Protein AF-A0A2P4Y915-F1 (afdb_monomer)

Radius of gyration: 13.21 Å; Cα contacts (8 Å, |Δi|>4): 56; chains: 1; bounding box: 43×18×30 Å

Solvent-accessible surface area (backbone atoms only — not comparable to full-atom values): 4108 Å² total; per-residue (Å²): 132,86,80,78,54,73,70,70,54,62,58,49,53,41,53,52,50,53,55,52,47,58,62,65,48,75,82,49,94,67,81,58,77,44,77,40,56,45,89,58,36,44,59,67,46,45,54,53,36,45,75,71,70,32,52,69,49,56,49,69,54,90,88,57,84,112

pLDDT: mean 78.03, std 15.41, range [40.34, 93.88]

Mean predicted aligned error: 8.35 Å

Secondary structure (DSSP, 8-state):
-----HHHHHHHHHHHHHHHHHHHHTT-SS--EEEE-TTT--HHHHHHHHHTT-EEEEPPPTT---

Organism: NCBI:txid4796

Foldseek 3Di:
DDPDDVVVVLVVLLVVVVVVCVVVCPPPPDQDEAEDEQSNDDPVSQVVCVVVVHHYDYDHDPPDPD

Structure (mmCIF, N/CA/C/O backbone):
data_AF-A0A2P4Y915-F1
#
_entry.id   AF-A0A2P4Y915-F1
#
loop_
_atom_site.group_PDB
_atom_site.id
_atom_site.type_symbol
_atom_site.label_atom_id
_atom_site.label_alt_id
_atom_site.label_comp_id
_atom_site.label_asym_id
_atom_site.label_entity_id
_atom_site.label_seq_id
_atom_site.pdbx_PDB_ins_code
_atom_site.Cartn_x
_atom_site.Cartn_y
_atom_site.Cartn_z
_atom_site.occupancy
_atom_site.B_iso_or_equiv
_atom_site.auth_seq_id
_atom_site.auth_comp_id
_atom_site.auth_asym_id
_atom_site.auth_atom_id
_atom_site.pdbx_PDB_model_num
ATOM 1 N N . MET A 1 1 ? 32.777 8.455 -5.270 1.00 40.34 1 MET A N 1
ATOM 2 C CA . MET A 1 1 ? 31.334 8.393 -4.930 1.00 40.34 1 MET A CA 1
ATOM 3 C C . MET A 1 1 ? 30.786 7.044 -5.390 1.00 40.34 1 MET A C 1
ATOM 5 O O . MET A 1 1 ? 30.841 6.770 -6.581 1.00 40.34 1 MET A O 1
ATOM 9 N N . LYS A 1 2 ? 30.337 6.163 -4.480 1.00 44.88 2 LYS A N 1
ATOM 10 C CA . LYS A 1 2 ? 29.713 4.877 -4.860 1.00 44.88 2 LYS A CA 1
ATOM 11 C C . LYS A 1 2 ? 28.367 5.157 -5.548 1.00 44.88 2 LYS A C 1
ATOM 13 O O . LYS A 1 2 ? 27.498 5.771 -4.933 1.00 44.88 2 LYS A O 1
ATOM 18 N N . LYS A 1 3 ? 28.193 4.722 -6.803 1.00 42.97 3 LYS A N 1
ATOM 19 C CA . LYS A 1 3 ? 26.889 4.712 -7.491 1.00 42.97 3 LYS A CA 1
ATOM 20 C C . LYS A 1 3 ? 25.975 3.731 -6.748 1.00 42.97 3 LYS A C 1
ATOM 22 O O . LYS A 1 3 ? 26.247 2.534 -6.758 1.00 42.97 3 LYS A O 1
ATOM 27 N N . LYS A 1 4 ? 24.935 4.236 -6.077 1.00 42.91 4 LYS A N 1
ATOM 28 C CA . LYS A 1 4 ? 23.852 3.393 -5.547 1.00 42.91 4 LYS A CA 1
ATOM 29 C C . LYS A 1 4 ? 23.126 2.767 -6.729 1.00 42.91 4 LYS A C 1
ATOM 31 O O . LYS A 1 4 ? 22.785 3.468 -7.682 1.00 42.91 4 LYS A O 1
ATOM 36 N N . SER A 1 5 ? 22.960 1.454 -6.682 1.00 46.25 5 SER A N 1
ATOM 37 C CA . SER A 1 5 ? 22.250 0.71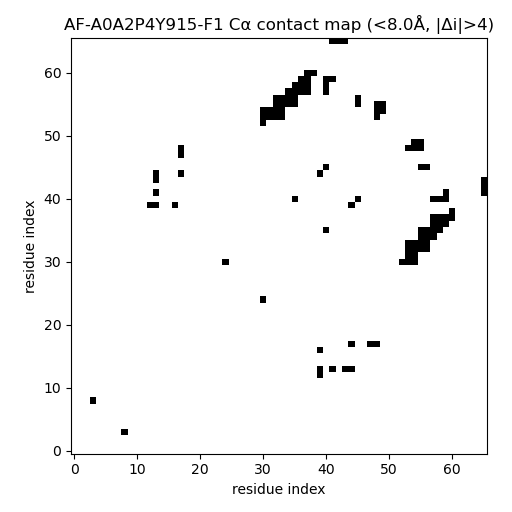9 -7.719 1.00 46.25 5 SER A CA 1
ATOM 38 C C . SER A 1 5 ? 20.766 1.097 -7.677 1.00 46.25 5 SER A C 1
ATOM 40 O O . SER A 1 5 ? 20.236 1.420 -6.615 1.00 46.25 5 SER A O 1
ATOM 42 N N . SER A 1 6 ? 20.076 1.069 -8.819 1.00 50.34 6 SER A N 1
ATOM 43 C CA . SER A 1 6 ? 18.627 1.316 -8.881 1.00 50.34 6 SER A CA 1
ATOM 44 C C . SER A 1 6 ? 17.840 0.391 -7.942 1.00 50.34 6 SER A C 1
ATOM 46 O O . SER A 1 6 ? 16.816 0.806 -7.406 1.00 50.34 6 SER A O 1
ATOM 48 N N . ALA A 1 7 ? 18.360 -0.812 -7.676 1.00 48.62 7 ALA A N 1
ATOM 49 C CA . ALA A 1 7 ? 17.811 -1.778 -6.729 1.00 48.62 7 ALA A CA 1
ATOM 50 C C . ALA A 1 7 ? 17.767 -1.261 -5.279 1.00 48.62 7 ALA A C 1
ATOM 52 O O . ALA A 1 7 ? 16.769 -1.468 -4.590 1.00 48.62 7 ALA A O 1
ATOM 53 N N . ASP A 1 8 ? 18.782 -0.510 -4.837 1.00 48.56 8 ASP A N 1
ATOM 54 C CA . ASP A 1 8 ? 18.813 0.080 -3.490 1.00 48.56 8 ASP A CA 1
ATOM 55 C C . ASP A 1 8 ? 17.726 1.151 -3.301 1.00 48.56 8 ASP A C 1
ATOM 57 O O . ASP A 1 8 ? 17.256 1.399 -2.188 1.00 48.56 8 ASP A O 1
ATOM 61 N N . THR A 1 9 ? 17.303 1.798 -4.389 1.00 52.41 9 THR A N 1
ATOM 62 C CA . THR A 1 9 ? 16.243 2.813 -4.391 1.00 52.41 9 THR A CA 1
ATOM 63 C C . THR A 1 9 ? 14.844 2.200 -4.413 1.00 52.41 9 THR A C 1
ATOM 65 O O . THR A 1 9 ? 13.925 2.775 -3.826 1.00 52.41 9 THR A O 1
ATOM 68 N N . LEU A 1 10 ? 14.678 1.023 -5.028 1.00 52.59 10 LEU A N 1
ATOM 69 C CA . LEU A 1 10 ? 13.381 0.347 -5.171 1.00 52.59 10 LEU A CA 1
ATOM 70 C C . LEU A 1 10 ? 12.752 -0.031 -3.819 1.00 52.59 10 LEU A C 1
ATOM 72 O O . LEU A 1 10 ? 11.532 0.033 -3.682 1.00 52.59 10 LEU A O 1
ATOM 76 N N . GLY A 1 11 ? 13.559 -0.365 -2.805 1.00 59.44 11 GLY A N 1
ATOM 77 C CA . GLY A 1 11 ? 13.068 -0.708 -1.461 1.00 59.44 11 GLY A CA 1
ATOM 78 C C . GLY A 1 11 ? 12.750 0.497 -0.562 1.00 59.44 11 GLY A C 1
ATOM 79 O O . GLY A 1 11 ? 11.975 0.382 0.392 1.00 59.44 11 GLY A O 1
ATOM 80 N N . MET A 1 12 ? 13.320 1.673 -0.850 1.00 62.38 12 MET A N 1
ATOM 81 C CA . MET A 1 12 ? 13.116 2.870 -0.021 1.00 62.38 12 MET A CA 1
ATOM 82 C C . MET A 1 12 ? 11.706 3.452 -0.168 1.00 62.38 12 MET A C 1
ATOM 84 O O . MET A 1 12 ? 11.142 3.925 0.823 1.00 62.38 12 MET A O 1
ATOM 88 N N . GLY A 1 13 ? 11.121 3.374 -1.369 1.00 69.38 13 GLY A N 1
ATOM 89 C CA . GLY A 1 13 ? 9.759 3.846 -1.638 1.00 69.38 13 GLY A CA 1
ATOM 90 C C . GLY A 1 13 ? 8.727 3.142 -0.757 1.00 69.38 13 GLY A C 1
ATOM 91 O O . GLY A 1 13 ? 7.979 3.797 -0.033 1.00 69.38 13 GLY A O 1
ATOM 92 N N . SER A 1 14 ? 8.765 1.808 -0.711 1.00 75.50 14 SER A N 1
ATOM 93 C CA . SER A 1 14 ? 7.849 0.995 0.100 1.00 75.50 14 SER A CA 1
ATOM 94 C C . SER A 1 14 ? 7.954 1.320 1.593 1.00 75.50 14 SER A C 1
ATOM 96 O O . SER A 1 14 ? 6.945 1.424 2.288 1.00 75.50 14 SER A O 1
ATOM 98 N N . LYS A 1 15 ? 9.173 1.552 2.098 1.00 83.44 15 LYS A N 1
ATOM 99 C CA . LYS A 1 15 ? 9.399 1.907 3.508 1.00 83.44 15 LYS A CA 1
ATOM 100 C C . LYS A 1 15 ? 8.794 3.266 3.867 1.00 83.44 15 LYS A C 1
ATOM 102 O O . LYS A 1 15 ? 8.215 3.415 4.945 1.00 83.44 15 LYS A O 1
ATOM 107 N N . ALA A 1 16 ? 8.918 4.251 2.978 1.00 85.25 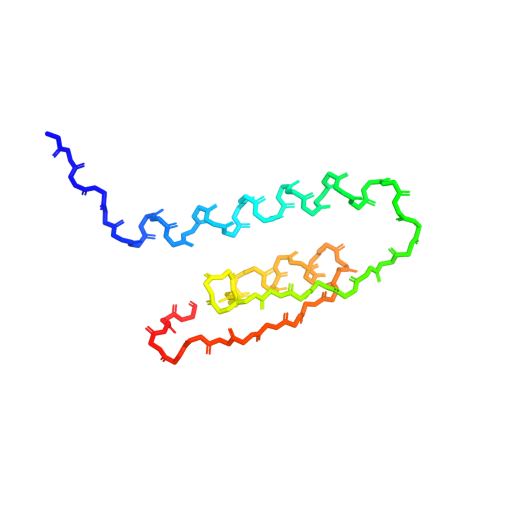16 ALA A N 1
ATOM 108 C CA . ALA A 1 16 ? 8.300 5.559 3.168 1.00 85.25 16 ALA A CA 1
ATOM 109 C C . ALA A 1 16 ? 6.766 5.459 3.162 1.00 85.25 16 ALA A C 1
ATOM 111 O O . ALA A 1 16 ? 6.121 6.043 4.032 1.00 85.25 16 ALA A O 1
ATOM 112 N N . VAL A 1 17 ? 6.201 4.660 2.250 1.00 85.56 17 VAL A N 1
ATOM 113 C CA . VAL A 1 17 ? 4.754 4.411 2.159 1.00 85.56 17 VAL A CA 1
ATOM 114 C C . VAL A 1 17 ? 4.220 3.800 3.454 1.00 85.56 17 VAL A C 1
ATOM 116 O O . VAL A 1 17 ? 3.302 4.358 4.048 1.00 85.56 17 VAL A O 1
ATOM 119 N N . VAL A 1 18 ? 4.844 2.729 3.958 1.00 87.19 18 VAL A N 1
ATOM 120 C CA . VAL A 1 18 ? 4.436 2.092 5.224 1.00 87.19 18 VAL A CA 1
ATOM 121 C C . VAL A 1 18 ? 4.459 3.094 6.379 1.00 87.19 18 VAL A C 1
ATOM 123 O O . VAL A 1 18 ? 3.489 3.192 7.124 1.00 87.19 18 VAL A O 1
ATOM 126 N N . ARG A 1 19 ? 5.525 3.897 6.501 1.00 89.12 19 ARG A N 1
ATOM 127 C CA . ARG A 1 19 ? 5.634 4.911 7.563 1.00 89.12 19 ARG A CA 1
ATOM 128 C C . ARG A 1 19 ? 4.520 5.956 7.480 1.00 89.12 19 ARG A C 1
ATOM 130 O O . ARG A 1 19 ? 3.982 6.356 8.511 1.00 89.12 19 ARG A O 1
ATOM 137 N N . ASN A 1 20 ? 4.207 6.423 6.275 1.00 88.38 20 ASN A N 1
ATOM 138 C CA . ASN A 1 20 ? 3.181 7.439 6.065 1.00 88.38 20 ASN A CA 1
ATOM 139 C C . ASN A 1 20 ? 1.787 6.881 6.373 1.00 88.38 20 ASN A C 1
ATOM 141 O O . ASN A 1 20 ? 1.017 7.539 7.068 1.00 88.38 20 ASN A O 1
ATOM 145 N N . ILE A 1 21 ? 1.507 5.647 5.946 1.00 86.94 21 ILE A N 1
ATOM 146 C CA . ILE A 1 21 ? 0.256 4.948 6.251 1.00 86.94 21 ILE A CA 1
ATOM 147 C C . ILE A 1 21 ? 0.117 4.753 7.760 1.00 86.94 21 ILE A C 1
ATOM 149 O O . ILE A 1 21 ? -0.891 5.162 8.318 1.00 86.94 21 ILE A O 1
ATOM 153 N N . SER A 1 22 ? 1.133 4.233 8.458 1.00 86.75 22 SER A N 1
ATOM 154 C CA . SER A 1 22 ? 1.073 4.064 9.919 1.00 86.75 22 SER A CA 1
ATOM 155 C C . SER A 1 22 ? 0.743 5.366 10.654 1.00 86.75 22 SER A C 1
ATOM 157 O O . SER A 1 22 ? -0.025 5.345 11.610 1.00 86.75 22 SER A O 1
ATOM 159 N N . LYS A 1 23 ? 1.289 6.503 10.203 1.00 86.94 23 LYS A N 1
ATOM 160 C CA . LYS A 1 23 ? 0.972 7.816 10.782 1.00 86.94 23 LYS A CA 1
ATOM 161 C C . LYS A 1 23 ? -0.458 8.261 10.478 1.00 86.94 23 LYS A C 1
ATOM 163 O O . LYS A 1 23 ? -1.140 8.730 11.380 1.00 86.94 23 LYS A O 1
ATOM 168 N N . ALA A 1 24 ? -0.905 8.121 9.232 1.00 83.94 24 ALA A N 1
ATOM 169 C CA . ALA A 1 24 ? -2.241 8.542 8.812 1.00 83.94 24 ALA A CA 1
ATOM 170 C C . ALA A 1 24 ? -3.357 7.676 9.426 1.00 83.94 24 ALA A C 1
ATOM 172 O O . ALA A 1 24 ? -4.437 8.175 9.730 1.00 83.94 24 ALA A O 1
ATOM 173 N N . MET A 1 25 ? -3.085 6.385 9.627 1.00 77.44 25 MET A N 1
ATOM 174 C CA . MET A 1 25 ? -4.035 5.394 10.142 1.00 77.44 25 MET A CA 1
ATOM 175 C C . MET A 1 25 ? -4.209 5.439 11.660 1.00 77.44 25 MET A C 1
ATOM 177 O O . MET A 1 25 ? -5.216 4.946 12.150 1.00 77.44 25 MET A O 1
ATOM 181 N N . LEU A 1 26 ? -3.274 6.037 12.410 1.00 73.19 26 LEU A N 1
ATOM 182 C CA . LEU A 1 26 ? -3.314 6.071 13.881 1.00 73.19 26 LEU A CA 1
ATOM 183 C C . LEU A 1 26 ? -4.612 6.691 14.435 1.00 73.19 26 LEU A C 1
ATOM 185 O O . LEU A 1 26 ? -5.015 6.394 15.553 1.00 73.19 26 LEU A O 1
ATOM 189 N N . ILE A 1 27 ? -5.252 7.561 13.652 1.00 73.69 27 ILE A N 1
ATOM 190 C CA . ILE A 1 27 ? -6.412 8.359 14.063 1.00 73.69 27 ILE A CA 1
ATOM 191 C C . ILE A 1 27 ? -7.713 7.821 13.429 1.00 73.69 27 ILE A C 1
ATOM 193 O O . ILE A 1 27 ? -8.801 8.275 13.770 1.00 73.69 27 ILE A O 1
ATOM 197 N N . GLN A 1 28 ? -7.638 6.843 12.514 1.00 72.50 28 GLN A N 1
ATOM 198 C CA . GLN A 1 28 ? -8.808 6.369 11.769 1.00 72.50 28 GLN A CA 1
ATOM 199 C C . GLN A 1 28 ? -9.364 5.055 12.344 1.00 72.50 28 GLN A C 1
ATOM 201 O O . GLN A 1 28 ? -8.652 4.053 12.371 1.00 72.50 28 GLN A O 1
ATOM 206 N N . PRO A 1 29 ? -10.647 5.015 12.757 1.00 68.12 29 PRO A N 1
ATOM 207 C CA . PRO A 1 29 ? -11.268 3.805 13.302 1.00 68.12 29 PRO A CA 1
ATOM 208 C C . PRO A 1 29 ? -11.601 2.757 12.226 1.00 68.12 29 PRO A C 1
ATOM 210 O O . PRO A 1 29 ? -11.775 1.581 12.538 1.00 68.12 29 PRO A O 1
ATOM 213 N N . MET A 1 30 ? -11.690 3.164 10.956 1.00 77.12 30 MET A N 1
ATOM 214 C CA . MET A 1 30 ? -11.975 2.281 9.826 1.00 77.12 30 MET A CA 1
ATOM 215 C C . MET A 1 30 ? -10.676 1.905 9.110 1.00 77.12 30 MET A C 1
ATOM 217 O O . MET A 1 30 ? -9.833 2.765 8.885 1.00 77.12 30 MET A O 1
ATOM 221 N N . LYS A 1 31 ? -10.532 0.631 8.723 1.00 75.94 31 LYS A N 1
ATOM 222 C CA . LYS A 1 31 ? -9.407 0.129 7.917 1.00 75.94 31 LYS A CA 1
ATOM 223 C C . LYS A 1 31 ? -9.655 0.444 6.434 1.00 75.94 31 LYS A C 1
ATOM 225 O O . LYS A 1 31 ? -10.492 -0.228 5.831 1.00 75.94 31 LYS A O 1
ATOM 230 N N . PRO A 1 32 ? -8.974 1.427 5.823 1.00 80.88 32 PRO A N 1
ATOM 231 C CA . PRO A 1 32 ? -9.207 1.774 4.433 1.00 80.88 32 PRO A CA 1
ATOM 232 C C . PRO A 1 32 ? -8.471 0.830 3.485 1.00 80.88 32 PRO A C 1
ATOM 234 O O . PRO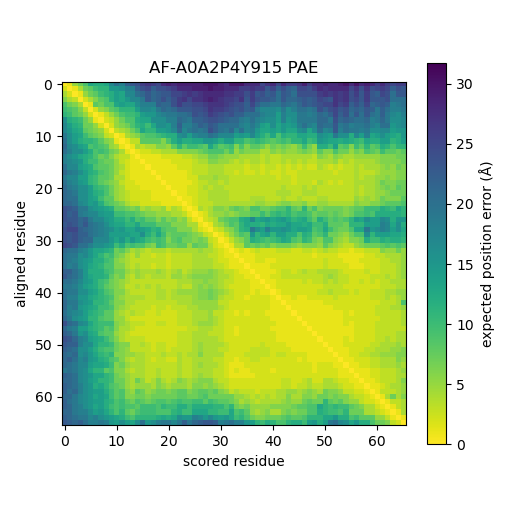 A 1 32 ? -7.448 0.226 3.820 1.00 80.88 32 PRO A O 1
ATOM 237 N N . LEU A 1 33 ? -8.995 0.750 2.265 1.00 90.00 33 LEU A N 1
ATOM 238 C CA . LEU A 1 33 ? -8.301 0.152 1.135 1.00 90.00 33 LEU A CA 1
ATOM 239 C C . LEU A 1 33 ? -7.178 1.093 0.684 1.00 90.00 33 LEU A C 1
ATOM 241 O O . LEU A 1 33 ? -7.426 2.236 0.305 1.00 90.00 33 LEU A O 1
ATOM 245 N N . ILE A 1 34 ? -5.942 0.607 0.705 1.00 90.75 34 ILE A N 1
ATOM 246 C CA . ILE A 1 34 ? -4.780 1.337 0.210 1.00 90.75 34 ILE A CA 1
ATOM 247 C C . ILE A 1 34 ? -4.664 1.094 -1.294 1.00 90.75 34 ILE A C 1
ATOM 249 O O . ILE A 1 34 ? -4.391 -0.026 -1.718 1.00 90.75 34 ILE A O 1
ATOM 253 N N . ALA A 1 35 ? -4.847 2.144 -2.091 1.00 92.75 35 ALA A N 1
ATOM 254 C CA . ALA A 1 35 ? -4.597 2.116 -3.527 1.00 92.75 35 ALA A CA 1
ATOM 255 C C . ALA A 1 35 ? -3.235 2.753 -3.830 1.00 92.75 35 ALA A C 1
ATOM 257 O O . ALA A 1 35 ? -2.995 3.894 -3.434 1.00 92.75 35 ALA A O 1
ATOM 258 N N . THR A 1 36 ? -2.344 2.037 -4.519 1.00 90.75 36 THR A N 1
ATOM 259 C CA . THR A 1 36 ? -1.062 2.601 -4.968 1.00 90.75 36 THR A CA 1
ATOM 260 C C . THR A 1 36 ? -0.884 2.497 -6.476 1.00 90.75 36 THR A C 1
ATOM 262 O O . THR A 1 36 ? -1.375 1.575 -7.127 1.00 90.75 36 THR A O 1
ATOM 265 N N . ASP A 1 37 ? -0.166 3.463 -7.045 1.00 90.44 37 ASP A N 1
ATOM 266 C CA . ASP A 1 37 ? 0.249 3.396 -8.440 1.00 90.44 37 ASP A CA 1
ATOM 267 C C . ASP A 1 37 ? 1.382 2.369 -8.643 1.00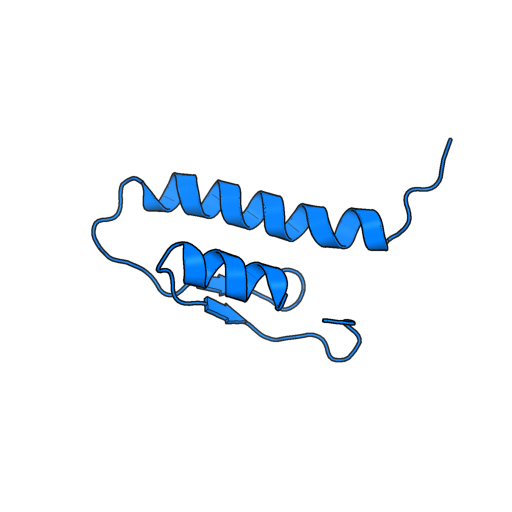 90.44 37 ASP A C 1
ATOM 269 O O . ASP A 1 37 ? 1.946 1.801 -7.696 1.00 90.44 37 ASP A O 1
ATOM 273 N N . SER A 1 38 ? 1.735 2.134 -9.907 1.00 88.06 38 SER A N 1
ATOM 274 C CA . SER A 1 38 ? 2.714 1.114 -10.295 1.00 88.06 38 SER A CA 1
ATOM 275 C C . SER A 1 38 ? 4.149 1.334 -9.824 1.00 88.06 38 SER A C 1
ATOM 277 O O . SER A 1 38 ? 4.915 0.373 -9.706 1.00 88.06 38 SER A O 1
ATOM 279 N N . PHE A 1 39 ? 4.518 2.566 -9.486 1.00 85.00 39 PHE A N 1
ATOM 280 C CA . PHE A 1 39 ? 5.815 2.896 -8.918 1.00 85.00 39 PHE A CA 1
ATOM 281 C C . PHE A 1 39 ? 5.957 2.339 -7.495 1.00 85.00 39 PHE A C 1
ATOM 283 O O . PHE A 1 39 ? 6.992 1.757 -7.150 1.00 85.00 39 PHE A O 1
ATOM 290 N N . TYR A 1 40 ? 4.900 2.426 -6.685 1.00 85.44 40 TYR A N 1
ATOM 291 C CA . TYR A 1 40 ? 4.907 1.970 -5.288 1.00 85.44 40 TYR A CA 1
ATOM 292 C C . TYR A 1 40 ? 4.389 0.538 -5.104 1.00 85.44 40 TYR A C 1
ATOM 294 O O . TYR A 1 40 ? 4.749 -0.122 -4.126 1.00 85.44 40 TYR A O 1
ATOM 302 N N . SER A 1 41 ? 3.613 0.030 -6.063 1.00 88.25 41 SER A N 1
ATOM 303 C CA . SER A 1 41 ? 3.067 -1.328 -6.043 1.00 88.25 41 SER A CA 1
ATOM 304 C C . SER A 1 41 ? 4.170 -2.390 -6.093 1.00 88.25 41 SER A C 1
ATOM 306 O O . SER A 1 41 ? 4.824 -2.591 -7.119 1.00 88.25 41 SER A O 1
ATOM 308 N N . THR A 1 42 ? 4.366 -3.085 -4.971 1.00 87.25 42 THR A N 1
ATOM 309 C CA . THR A 1 42 ? 5.255 -4.254 -4.837 1.00 87.25 42 THR A CA 1
ATOM 310 C C . THR A 1 42 ? 4.553 -5.381 -4.096 1.00 87.25 42 THR A C 1
ATOM 312 O O . THR A 1 42 ? 3.677 -5.136 -3.256 1.00 87.25 42 THR A O 1
ATOM 315 N N . VAL A 1 43 ? 4.991 -6.618 -4.341 1.00 87.06 43 VAL A N 1
ATOM 316 C CA . VAL A 1 43 ? 4.545 -7.782 -3.563 1.00 87.06 43 VAL A CA 1
ATOM 317 C C . VAL A 1 43 ? 4.931 -7.602 -2.092 1.00 87.06 43 VAL A C 1
ATOM 319 O O . VAL A 1 43 ? 4.091 -7.763 -1.208 1.00 87.06 43 VAL A O 1
ATOM 322 N N . ALA A 1 44 ? 6.161 -7.151 -1.825 1.00 87.44 44 ALA A N 1
ATOM 323 C CA . ALA A 1 44 ? 6.642 -6.874 -0.471 1.00 87.44 44 ALA A CA 1
ATOM 324 C C . ALA A 1 44 ? 5.786 -5.836 0.283 1.00 87.44 44 ALA A C 1
ATOM 326 O O . ALA A 1 44 ? 5.464 -6.040 1.455 1.00 87.44 44 ALA A O 1
ATOM 327 N N . LEU A 1 45 ? 5.377 -4.740 -0.374 1.00 88.25 45 LEU A N 1
ATOM 328 C CA . LEU A 1 45 ? 4.471 -3.754 0.226 1.00 88.25 45 LEU A CA 1
ATOM 329 C C . LEU A 1 45 ? 3.103 -4.373 0.527 1.00 88.25 45 LEU A C 1
ATOM 331 O O . LEU A 1 45 ? 2.585 -4.186 1.625 1.00 88.25 45 LEU A O 1
ATOM 335 N N . SER A 1 46 ? 2.551 -5.139 -0.415 1.00 90.12 46 SER A N 1
ATOM 336 C CA . SER A 1 46 ? 1.245 -5.791 -0.261 1.00 90.12 46 SER A CA 1
ATOM 337 C C . SER A 1 46 ? 1.229 -6.746 0.934 1.00 90.12 46 SER A C 1
ATOM 339 O O . SER A 1 46 ? 0.340 -6.663 1.778 1.00 90.12 46 SER A O 1
ATOM 341 N N . LEU A 1 47 ? 2.256 -7.592 1.065 1.00 91.00 47 LEU A N 1
ATOM 342 C CA . LEU A 1 47 ? 2.413 -8.4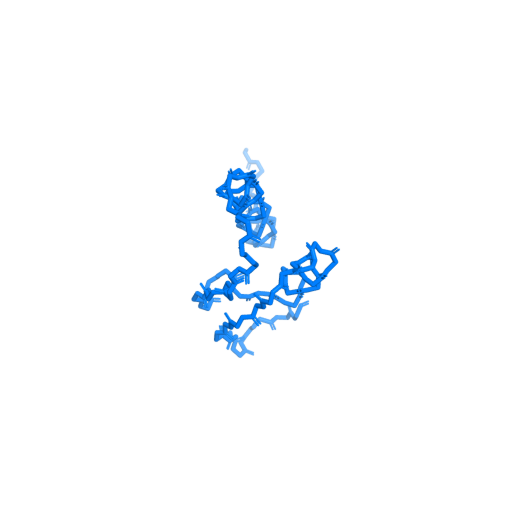96 2.208 1.00 91.00 47 LEU A CA 1
ATOM 343 C C . LEU A 1 47 ? 2.556 -7.727 3.523 1.00 91.00 47 LEU A C 1
ATOM 345 O O . LEU A 1 47 ? 1.970 -8.113 4.535 1.00 91.00 47 LEU A O 1
ATOM 349 N N . LYS A 1 48 ? 3.305 -6.619 3.522 1.00 90.38 48 LYS A N 1
ATOM 350 C CA . LYS A 1 48 ? 3.487 -5.812 4.729 1.00 90.38 48 LYS A CA 1
ATOM 351 C C . LYS A 1 48 ? 2.191 -5.136 5.175 1.00 90.38 48 LYS A C 1
ATOM 353 O O . LYS A 1 48 ? 1.899 -5.133 6.368 1.00 90.38 48 LYS A O 1
ATOM 358 N N . LEU A 1 49 ? 1.419 -4.588 4.239 1.00 90.06 49 LEU A N 1
ATOM 359 C CA . LEU A 1 49 ? 0.118 -3.979 4.525 1.00 90.06 49 LEU A CA 1
ATOM 360 C C . LEU A 1 49 ? -0.888 -5.024 5.019 1.00 90.06 49 LEU A C 1
ATOM 362 O O . LEU A 1 49 ? -1.579 -4.770 6.004 1.00 90.06 49 LEU A O 1
ATOM 366 N N . LEU A 1 50 ? -0.880 -6.227 4.437 1.00 91.06 50 LEU A N 1
ATOM 367 C CA . LEU A 1 50 ? -1.697 -7.344 4.911 1.00 91.06 50 LEU A CA 1
ATOM 368 C C . LEU A 1 50 ? -1.351 -7.742 6.355 1.00 91.06 50 LEU A C 1
ATOM 370 O O . LEU A 1 50 ? -2.252 -7.897 7.174 1.00 91.06 50 LEU A O 1
ATOM 374 N N . GLN A 1 51 ? -0.061 -7.832 6.708 1.00 90.50 51 GLN A N 1
ATOM 375 C CA . GLN A 1 51 ? 0.380 -8.068 8.096 1.00 90.50 51 GLN A CA 1
ATOM 376 C C . GLN A 1 51 ? -0.084 -6.968 9.063 1.00 90.50 51 GLN A C 1
ATOM 378 O O . GLN A 1 51 ? -0.290 -7.230 10.244 1.00 90.50 51 GLN A O 1
ATOM 383 N N . MET A 1 52 ? -0.249 -5.737 8.575 1.00 88.44 52 MET A N 1
ATOM 384 C CA . MET A 1 52 ? -0.799 -4.614 9.343 1.00 88.44 52 MET A CA 1
ATOM 385 C C . MET A 1 52 ? -2.337 -4.617 9.390 1.00 88.44 52 MET A C 1
ATOM 387 O O . MET A 1 52 ? -2.936 -3.725 9.987 1.00 88.44 52 MET A O 1
ATOM 391 N N . GLY A 1 53 ? -2.988 -5.606 8.772 1.00 88.56 53 GLY A N 1
ATOM 392 C CA . GLY A 1 53 ? -4.441 -5.720 8.702 1.00 88.56 53 GLY A CA 1
ATOM 393 C C . GLY A 1 53 ? -5.093 -4.718 7.749 1.00 88.56 53 GLY A C 1
ATOM 394 O O . GLY A 1 53 ? -6.266 -4.401 7.944 1.00 88.56 53 GLY A O 1
ATOM 395 N N . LEU A 1 54 ? -4.343 -4.209 6.768 1.00 89.81 54 LEU A N 1
ATOM 396 C CA . LEU A 1 54 ? -4.799 -3.270 5.746 1.00 89.81 54 LEU A CA 1
ATOM 397 C C . LEU A 1 54 ? -4.943 -3.983 4.399 1.00 89.81 54 LEU A C 1
ATOM 399 O O . LEU A 1 54 ? -4.125 -4.831 4.039 1.00 89.81 54 LEU A O 1
ATOM 403 N N . TYR A 1 55 ? -5.960 -3.599 3.633 1.00 91.62 55 TYR A N 1
ATOM 404 C CA . TYR A 1 55 ? -6.157 -4.101 2.275 1.00 91.62 55 TYR A CA 1
ATOM 405 C C . TYR A 1 55 ? -5.370 -3.246 1.286 1.00 91.62 55 TYR A C 1
ATOM 407 O O . TYR A 1 55 ? -5.301 -2.028 1.444 1.00 91.62 55 TYR A O 1
ATOM 415 N N . HIS A 1 56 ? -4.786 -3.871 0.265 1.00 92.88 56 HIS A N 1
ATOM 416 C CA . HIS A 1 56 ? -3.976 -3.183 -0.736 1.00 92.88 56 HIS A CA 1
ATOM 417 C C . HIS A 1 56 ? -4.402 -3.570 -2.151 1.00 92.88 56 HIS A C 1
ATOM 419 O O . HIS A 1 56 ? -4.568 -4.750 -2.452 1.00 92.88 56 HIS A O 1
ATOM 425 N N . VAL A 1 57 ? -4.531 -2.569 -3.017 1.00 93.88 57 VAL A N 1
ATOM 426 C CA . VAL A 1 57 ? -4.709 -2.727 -4.458 1.00 93.88 57 VAL A CA 1
ATOM 427 C C . VAL A 1 57 ? -3.721 -1.821 -5.181 1.00 93.88 57 VAL A C 1
ATOM 429 O O . VAL A 1 57 ? -3.460 -0.695 -4.763 1.00 93.88 57 VAL A O 1
ATOM 432 N N . GLY A 1 58 ? -3.159 -2.305 -6.277 1.00 91.44 58 GLY A N 1
ATOM 433 C CA . GLY A 1 58 ? -2.257 -1.503 -7.081 1.00 91.44 58 GLY A CA 1
ATOM 434 C C . GLY A 1 58 ? -1.925 -2.173 -8.400 1.00 91.44 58 GLY A C 1
ATOM 435 O O . GLY A 1 58 ? -2.011 -3.393 -8.547 1.00 91.44 58 GLY A O 1
ATOM 436 N N . THR A 1 59 ? -1.579 -1.362 -9.388 1.00 90.19 59 THR A N 1
ATOM 437 C CA . THR A 1 59 ? -1.173 -1.844 -10.710 1.00 90.19 59 THR A CA 1
ATOM 438 C C . THR A 1 59 ? 0.288 -2.261 -10.659 1.00 90.19 59 THR A C 1
ATOM 440 O O . THR A 1 59 ? 1.117 -1.454 -10.271 1.00 90.19 59 THR A O 1
ATOM 443 N N . THR A 1 60 ? 0.653 -3.474 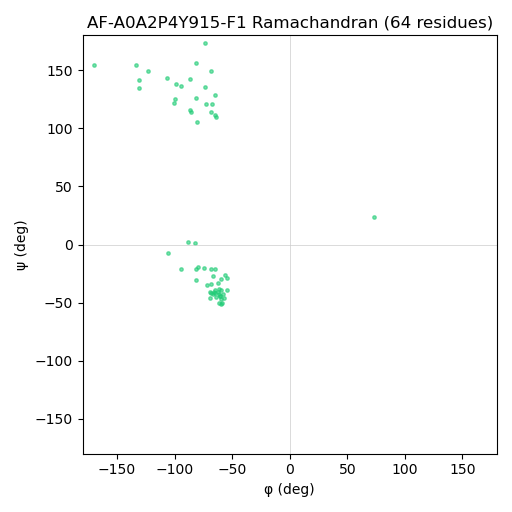-11.062 1.00 84.00 60 THR A N 1
ATOM 444 C CA . THR A 1 60 ? 2.065 -3.900 -11.046 1.00 84.00 60 THR A CA 1
ATOM 445 C C . THR A 1 60 ? 2.708 -3.668 -12.411 1.00 84.00 60 THR A C 1
ATOM 447 O O . THR A 1 60 ? 2.098 -3.962 -13.437 1.00 84.00 60 THR A O 1
ATOM 450 N N . ARG A 1 61 ? 3.941 -3.143 -12.440 1.00 81.00 61 ARG A N 1
ATOM 451 C CA . ARG A 1 61 ? 4.717 -3.077 -13.687 1.00 81.00 61 ARG A CA 1
ATOM 452 C C . ARG A 1 61 ? 5.214 -4.469 -14.064 1.00 81.00 61 ARG A C 1
ATOM 454 O O . ARG A 1 61 ? 5.735 -5.184 -13.214 1.00 81.00 61 ARG A O 1
ATOM 461 N N . THR A 1 62 ? 5.097 -4.826 -15.336 1.00 82.25 62 THR A N 1
ATOM 462 C CA . THR A 1 62 ? 5.465 -6.154 -15.851 1.00 82.25 62 THR A CA 1
ATOM 463 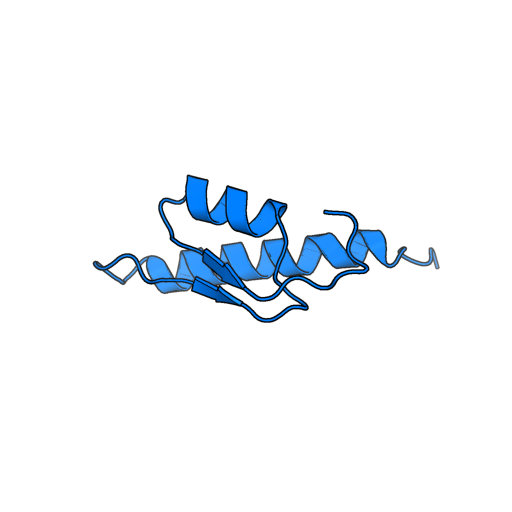C C . THR A 1 62 ? 6.970 -6.428 -15.828 1.00 82.25 62 THR A C 1
ATOM 465 O O . THR A 1 62 ? 7.374 -7.583 -15.834 1.00 82.25 62 THR A O 1
ATOM 468 N N . ASP A 1 63 ? 7.800 -5.384 -15.778 1.00 81.69 63 ASP A N 1
ATOM 469 C CA . ASP A 1 63 ? 9.263 -5.466 -15.719 1.00 81.69 63 ASP A CA 1
ATOM 470 C C . ASP A 1 6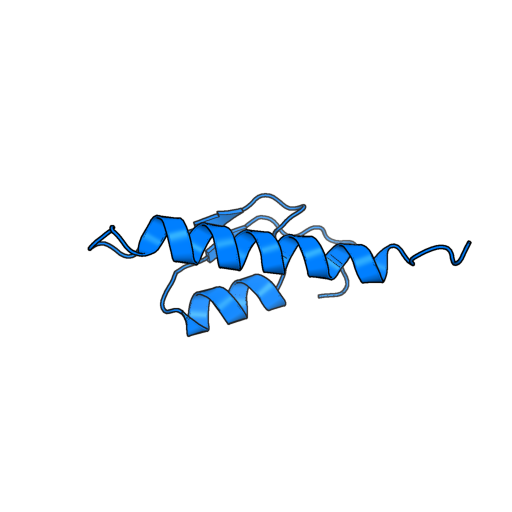3 ? 9.817 -5.561 -14.287 1.00 81.69 63 ASP A C 1
ATOM 472 O O . ASP A 1 63 ? 11.032 -5.583 -14.081 1.00 81.69 63 ASP A O 1
ATOM 476 N N . ARG A 1 64 ? 8.942 -5.612 -13.277 1.00 69.75 64 ARG A N 1
ATOM 477 C CA . ARG A 1 64 ? 9.342 -5.692 -11.874 1.00 69.75 64 ARG A CA 1
ATOM 478 C C . ARG A 1 64 ? 9.566 -7.150 -11.477 1.00 69.75 64 ARG A C 1
ATOM 480 O O . ARG A 1 64 ? 8.630 -7.942 -11.449 1.00 69.75 64 ARG A O 1
ATOM 487 N N . LEU A 1 65 ? 10.806 -7.490 -11.129 1.00 70.75 65 LEU A N 1
ATOM 488 C CA . LEU A 1 65 ? 11.110 -8.728 -10.411 1.00 70.75 65 LEU A CA 1
ATOM 489 C C . LEU A 1 65 ? 10.525 -8.572 -8.998 1.00 70.75 65 LEU A C 1
ATOM 491 O O . LEU A 1 65 ? 10.911 -7.640 -8.293 1.00 70.75 65 LEU A O 1
ATOM 495 N N . GLY A 1 66 ? 9.510 -9.388 -8.692 1.00 60.03 66 GLY A N 1
ATOM 496 C CA . GLY A 1 66 ? 8.572 -9.233 -7.567 1.00 60.03 66 GLY A CA 1
ATOM 497 C C . GLY A 1 66 ? 9.187 -8.925 -6.208 1.00 60.03 66 GLY A C 1
ATOM 498 O O . GLY A 1 66 ? 10.205 -9.561 -5.862 1.00 60.03 66 GLY A O 1
#

Sequence (66 aa):
MKKKSSADTLGMGSKAVVRNISKAMLIQPMKPLIATDSFYSTVALSLKLLQMGLYHVGTTRTDRLG

Nearest PDB structures (foldseek):
  6x68-assembly1_C  TM=7.331E-01  e=3.664E-02  Trichoplusia ni
  3hpg-assembly2_F  TM=5.466E-01  e=1.600E+00  Visna/maedi virus EV1 KV1772
  8v2k-assembly1_B  TM=5.322E-01  e=3.003E+00  Proteus vulgaris
  5cr4-assembly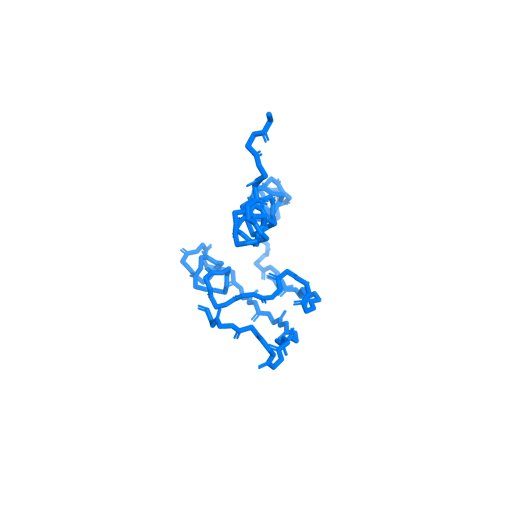1_A  TM=3.877E-01  e=2.271E+00  synthetic construct
  4rv4-assembly2_C-2  TM=5.112E-01  e=6.952E+00  Bacillus anthracis